Protein AF-A0A1X1QML6-F1 (afdb_monomer_lite)

pLDDT: mean 88.83, std 9.45, range [50.56, 97.69]

Sequence (148 aa):
MTNENVVQMKERSQTNVLIEELLIERKQVWDIYCIVTGINEAKTGKSMEELVREFCQLTVDYISLGHFGVYQRILDGNERRKSVLLSAEEIYPKISKATESVLDFNDKYQELTPLLILNDLANDLSDVGEHLANRIELEDELIGKMLA

Radius of gyration: 17.67 Å; chains: 1; bounding box: 46×25×51 Å

Foldseek 3Di:
DPPVVVVLVVVLVQLVVLVVVLVVLLVVLVVLLCCLLVVDVPPPVDDNLVSLLSNLVSVLVNLCSVVVPNLVCLVVVSDDPPQLVVLSVVLVVLSVVLVVLSVVSSVLSVDDDPVCSVPPVNVSSVVNVVSSVSNVVSVCSNVVVSVD

Structure (mmCIF, N/CA/C/O backbone):
data_AF-A0A1X1QML6-F1
#
_entry.id   AF-A0A1X1QML6-F1
#
loop_
_atom_site.group_PDB
_atom_site.id
_atom_site.type_symbol
_atom_site.label_atom_id
_atom_site.label_alt_id
_atom_site.label_comp_id
_atom_site.label_asym_id
_atom_site.label_entity_id
_atom_site.label_seq_id
_atom_site.pdbx_PDB_ins_code
_atom_site.Cartn_x
_atom_site.Cartn_y
_atom_site.Cartn_z
_atom_site.occupancy
_atom_site.B_iso_or_equiv
_atom_site.auth_seq_id
_atom_site.auth_comp_id
_atom_site.auth_asym_id
_atom_site.auth_atom_id
_atom_site.pdbx_PDB_model_num
ATOM 1 N N . MET A 1 1 ? 27.038 12.461 -28.256 1.00 50.56 1 MET A N 1
ATOM 2 C CA . MET A 1 1 ? 27.060 11.397 -27.223 1.00 50.56 1 MET A CA 1
ATOM 3 C C . MET A 1 1 ? 27.116 11.929 -25.777 1.00 50.56 1 MET A C 1
ATOM 5 O O . MET A 1 1 ? 27.303 11.141 -24.862 1.00 50.56 1 MET A O 1
ATOM 9 N N . THR A 1 2 ? 26.912 13.228 -25.520 1.00 57.78 2 THR A N 1
ATOM 10 C CA . THR A 1 2 ? 27.055 13.820 -24.170 1.00 57.78 2 THR A CA 1
ATOM 11 C C . THR A 1 2 ? 25.732 14.205 -23.501 1.00 57.78 2 THR A C 1
ATOM 13 O O . THR A 1 2 ? 25.649 14.136 -22.284 1.00 57.78 2 THR A O 1
ATOM 16 N N . ASN A 1 3 ? 24.683 14.542 -24.259 1.00 60.50 3 ASN A N 1
ATOM 17 C CA . ASN A 1 3 ? 23.426 15.031 -23.676 1.00 60.50 3 ASN A CA 1
ATOM 18 C C . ASN A 1 3 ? 22.505 13.903 -23.172 1.00 60.50 3 ASN A C 1
ATOM 20 O O . ASN A 1 3 ? 21.945 14.010 -22.089 1.00 60.50 3 ASN A O 1
ATOM 24 N N . GLU A 1 4 ? 22.402 12.792 -23.911 1.00 60.88 4 GLU A N 1
ATOM 25 C CA . GLU A 1 4 ? 21.559 11.643 -23.527 1.00 60.88 4 GLU A CA 1
ATOM 26 C C . GLU A 1 4 ? 22.058 10.949 -22.253 1.00 60.88 4 GLU A C 1
ATOM 28 O O . GLU A 1 4 ? 21.260 10.608 -21.388 1.00 60.88 4 GLU A O 1
ATOM 33 N N . ASN A 1 5 ? 23.379 10.817 -22.090 1.00 61.59 5 ASN A N 1
ATOM 34 C CA . ASN A 1 5 ? 23.973 10.216 -20.892 1.00 61.59 5 ASN A CA 1
ATOM 35 C C . ASN A 1 5 ? 23.724 11.068 -19.634 1.00 61.59 5 ASN A C 1
ATOM 37 O O . ASN A 1 5 ? 23.440 10.526 -18.570 1.00 61.59 5 ASN A O 1
ATOM 41 N N . VAL A 1 6 ? 23.787 12.400 -19.749 1.00 67.50 6 VAL A N 1
ATOM 42 C CA . VAL A 1 6 ? 23.534 13.316 -18.622 1.00 67.50 6 VAL A CA 1
ATOM 43 C C . VAL A 1 6 ? 22.053 13.323 -18.230 1.00 67.50 6 VAL A C 1
ATOM 45 O O . VAL A 1 6 ? 21.739 13.303 -17.040 1.00 67.50 6 VAL A O 1
ATOM 48 N N . VAL A 1 7 ? 21.143 13.304 -19.211 1.00 65.44 7 VAL A N 1
ATOM 49 C CA . VAL A 1 7 ? 19.693 13.198 -18.970 1.00 65.44 7 VAL A CA 1
ATOM 50 C C . VAL A 1 7 ? 19.363 11.879 -18.269 1.00 65.44 7 VAL A C 1
ATOM 52 O O . VAL A 1 7 ? 18.736 11.887 -17.213 1.00 65.44 7 VAL A O 1
ATOM 55 N N . GLN A 1 8 ? 19.902 10.766 -18.767 1.00 64.25 8 GLN A N 1
ATOM 56 C CA . GLN A 1 8 ? 19.672 9.441 -18.196 1.00 64.25 8 GLN A CA 1
ATOM 57 C C . GLN A 1 8 ? 20.219 9.301 -16.764 1.00 64.25 8 GLN A C 1
ATOM 59 O O . GLN A 1 8 ? 19.589 8.675 -15.912 1.00 64.25 8 GLN A O 1
ATOM 64 N N . MET A 1 9 ? 21.380 9.892 -16.462 1.00 66.06 9 MET A N 1
ATOM 65 C CA . MET A 1 9 ? 21.922 9.914 -15.096 1.00 66.06 9 MET A CA 1
ATOM 66 C C . MET A 1 9 ? 21.034 10.715 -14.136 1.00 66.06 9 MET A C 1
ATOM 68 O O . MET A 1 9 ? 20.835 10.301 -12.994 1.00 66.06 9 MET A O 1
ATOM 72 N N . LYS A 1 10 ? 20.472 11.839 -14.596 1.00 70.00 10 LYS A N 1
ATOM 73 C CA . LYS A 1 10 ? 19.565 12.671 -13.798 1.00 70.00 10 LYS A CA 1
ATOM 74 C C . LYS A 1 10 ? 18.241 11.955 -13.519 1.00 70.00 10 LYS A C 1
ATOM 76 O O . LYS A 1 10 ? 17.787 11.965 -12.381 1.00 70.00 10 LYS A O 1
ATOM 81 N N . GLU A 1 11 ? 17.664 11.293 -14.518 1.00 71.12 11 GLU A N 1
ATOM 82 C CA . GLU A 1 11 ? 16.437 10.498 -14.367 1.00 71.12 11 GLU A CA 1
ATOM 83 C C . GLU A 1 11 ? 16.636 9.329 -13.397 1.00 71.12 11 GLU A C 1
ATOM 85 O O . GLU A 1 11 ? 15.827 9.130 -12.495 1.00 71.12 11 GLU A O 1
ATOM 90 N N . ARG A 1 12 ? 17.763 8.611 -13.498 1.00 71.69 12 ARG A N 1
ATOM 91 C CA . ARG A 1 12 ? 18.116 7.544 -12.545 1.00 71.69 12 ARG A CA 1
ATOM 92 C C . ARG A 1 12 ? 18.265 8.060 -11.119 1.00 71.69 12 ARG A C 1
ATOM 94 O O . ARG A 1 12 ? 17.727 7.455 -10.199 1.00 71.69 12 ARG A O 1
ATOM 101 N N . SER A 1 13 ? 18.941 9.194 -10.936 1.00 80.19 13 SER A N 1
ATOM 102 C CA . SER A 1 13 ? 19.066 9.821 -9.617 1.00 80.19 13 SER A CA 1
ATOM 103 C C . SER A 1 13 ? 17.704 10.172 -9.028 1.00 80.19 13 SER A C 1
ATOM 105 O O . SER A 1 13 ? 17.498 9.983 -7.837 1.00 80.19 13 SER A O 1
ATOM 107 N N . GLN A 1 14 ? 16.770 10.660 -9.844 1.00 82.50 14 GLN A N 1
ATOM 108 C CA . GLN A 1 14 ? 15.419 10.946 -9.375 1.00 82.50 14 GLN A CA 1
ATOM 109 C C . GLN A 1 14 ? 14.642 9.665 -9.055 1.00 82.50 14 GLN A C 1
ATOM 111 O O . GLN A 1 14 ? 13.734 9.703 -8.231 1.00 82.50 14 GLN A O 1
ATOM 116 N N . THR A 1 15 ? 14.901 8.551 -9.745 1.00 83.81 15 THR A N 1
ATOM 117 C CA . THR A 1 15 ? 14.185 7.281 -9.506 1.00 83.81 15 THR A CA 1
ATOM 118 C C . THR A 1 15 ? 14.639 6.650 -8.212 1.00 83.81 15 THR A C 1
ATOM 120 O O . THR A 1 15 ? 13.805 6.159 -7.465 1.00 83.81 15 THR A O 1
ATOM 123 N N . ASN A 1 16 ? 15.925 6.764 -7.897 1.00 88.81 16 ASN A N 1
ATOM 124 C CA . ASN A 1 16 ? 16.445 6.328 -6.611 1.00 88.81 16 ASN A CA 1
ATOM 125 C C . ASN A 1 16 ? 15.815 7.112 -5.454 1.00 88.81 16 ASN A C 1
ATOM 127 O O . ASN A 1 16 ? 15.422 6.492 -4.479 1.00 88.81 16 ASN A O 1
ATOM 131 N N . VAL A 1 17 ? 15.626 8.431 -5.596 1.00 91.75 17 VAL A N 1
ATOM 132 C CA . VAL A 1 17 ? 14.930 9.240 -4.575 1.00 91.75 17 VAL A CA 1
ATOM 133 C C . VAL A 1 17 ? 13.493 8.755 -4.360 1.00 91.75 17 VAL A C 1
ATOM 135 O O . VAL A 1 17 ? 13.100 8.533 -3.223 1.00 91.75 17 VAL A O 1
ATOM 138 N N . LEU A 1 18 ? 12.730 8.506 -5.432 1.00 92.19 18 LEU A N 1
ATOM 139 C CA . LEU A 1 18 ? 11.363 7.977 -5.303 1.00 92.19 18 LEU A CA 1
ATOM 140 C C . LEU A 1 18 ? 11.331 6.575 -4.679 1.00 92.19 18 LEU A C 1
ATOM 142 O O . LEU A 1 18 ? 10.421 6.263 -3.922 1.00 92.19 18 LEU A O 1
ATOM 146 N N . ILE A 1 19 ? 12.311 5.722 -4.994 1.00 93.75 19 ILE A N 1
ATOM 147 C CA . ILE A 1 19 ? 12.436 4.395 -4.378 1.00 93.75 19 ILE A CA 1
ATOM 148 C C . ILE A 1 19 ? 12.760 4.531 -2.885 1.00 93.75 19 ILE A C 1
ATOM 150 O O . ILE A 1 19 ? 12.178 3.820 -2.074 1.00 93.75 19 ILE A O 1
ATOM 154 N N . GLU A 1 20 ? 13.660 5.438 -2.506 1.00 95.19 20 GLU A N 1
ATOM 155 C CA . GLU A 1 20 ? 13.981 5.709 -1.101 1.00 95.19 20 GLU A CA 1
ATOM 156 C C . GLU A 1 20 ? 12.748 6.196 -0.329 1.00 95.19 20 GLU A C 1
ATOM 158 O O . GLU A 1 20 ? 12.454 5.665 0.741 1.00 95.19 20 GLU A O 1
ATOM 163 N N . GLU A 1 21 ? 11.991 7.141 -0.892 1.00 95.56 21 GLU A N 1
ATOM 164 C CA . GLU A 1 21 ? 10.726 7.621 -0.322 1.00 95.56 21 GLU A CA 1
ATOM 165 C C . GLU A 1 21 ? 9.703 6.481 -0.191 1.00 95.56 21 GLU A C 1
ATOM 167 O O . GLU A 1 21 ? 9.133 6.289 0.883 1.00 95.56 21 GLU A O 1
ATOM 172 N N . LEU A 1 22 ? 9.551 5.646 -1.227 1.00 96.06 22 LEU A N 1
ATOM 173 C CA . LEU A 1 22 ? 8.640 4.497 -1.216 1.00 96.06 22 LEU A CA 1
ATOM 174 C C . LEU A 1 22 ? 8.987 3.501 -0.103 1.00 96.06 22 LEU A C 1
ATOM 176 O O . LEU A 1 22 ? 8.096 2.993 0.576 1.00 96.06 22 LEU A O 1
ATOM 180 N N . LEU A 1 23 ? 10.276 3.222 0.107 1.00 96.81 23 LEU A N 1
ATOM 181 C CA . LEU A 1 23 ? 10.736 2.320 1.166 1.00 96.81 23 LEU A CA 1
ATOM 182 C C . LEU A 1 23 ? 10.496 2.904 2.567 1.00 96.81 23 LEU A C 1
ATOM 184 O O . LEU A 1 23 ? 10.206 2.152 3.501 1.00 96.81 23 LEU A O 1
ATOM 188 N N . ILE A 1 24 ? 10.594 4.228 2.720 1.00 97.25 24 ILE A N 1
ATOM 189 C CA . ILE A 1 24 ? 10.271 4.922 3.973 1.00 97.25 24 ILE A CA 1
ATOM 190 C C . ILE A 1 24 ? 8.770 4.823 4.261 1.00 97.25 24 ILE A C 1
ATOM 192 O O . ILE A 1 24 ? 8.401 4.392 5.355 1.00 97.25 24 ILE A O 1
ATOM 196 N N . GLU A 1 25 ? 7.914 5.159 3.295 1.00 97.25 25 GLU A N 1
ATOM 197 C CA . GLU A 1 25 ? 6.456 5.092 3.461 1.00 97.25 25 GLU A CA 1
ATOM 198 C C . GLU A 1 25 ? 5.981 3.659 3.711 1.00 97.25 25 GLU A C 1
ATOM 200 O O . GLU A 1 25 ? 5.208 3.412 4.637 1.00 97.25 25 GLU A O 1
ATOM 205 N N . ARG A 1 26 ? 6.525 2.678 2.980 1.00 97.69 26 ARG A N 1
ATOM 206 C CA . ARG A 1 26 ? 6.252 1.254 3.221 1.00 97.69 26 ARG A CA 1
ATOM 207 C C . ARG A 1 26 ? 6.541 0.864 4.665 1.00 97.69 26 ARG A C 1
ATOM 209 O O . ARG A 1 26 ? 5.743 0.171 5.294 1.00 97.69 26 ARG A O 1
ATOM 216 N N . LYS A 1 27 ? 7.692 1.286 5.194 1.00 97.12 27 LYS A N 1
ATOM 217 C CA . LYS A 1 27 ? 8.056 0.994 6.579 1.00 97.12 27 LYS A CA 1
ATOM 218 C C . LYS A 1 27 ? 7.050 1.615 7.546 1.00 97.12 27 LYS A C 1
ATOM 220 O O . LYS A 1 27 ? 6.631 0.941 8.478 1.00 97.12 27 LYS A O 1
ATOM 225 N N . GLN A 1 28 ? 6.639 2.860 7.314 1.00 97.00 28 GLN A N 1
ATOM 226 C CA . GLN A 1 28 ? 5.638 3.526 8.148 1.00 97.00 28 GLN A CA 1
ATOM 227 C C . GLN A 1 28 ? 4.299 2.780 8.133 1.00 97.00 28 GLN A C 1
ATOM 229 O O . GLN A 1 28 ? 3.740 2.544 9.201 1.00 97.00 28 GLN A O 1
ATOM 234 N N . VAL A 1 29 ? 3.832 2.350 6.953 1.00 97.50 29 VAL A N 1
ATOM 235 C CA . VAL A 1 29 ? 2.628 1.514 6.786 1.00 97.50 29 VAL A CA 1
ATOM 236 C C . VAL A 1 29 ? 2.752 0.200 7.556 1.00 97.50 29 VAL A C 1
ATOM 238 O O . VAL A 1 29 ? 1.826 -0.195 8.262 1.00 97.50 29 VAL A O 1
ATOM 241 N N . TRP A 1 30 ? 3.898 -0.476 7.464 1.00 96.56 30 TRP A N 1
ATOM 242 C CA . TRP A 1 30 ? 4.111 -1.739 8.167 1.00 96.56 30 TRP A CA 1
ATOM 243 C C . TRP A 1 30 ? 4.169 -1.567 9.690 1.00 96.56 30 TRP A C 1
ATOM 245 O O . TRP A 1 30 ? 3.594 -2.366 10.435 1.00 96.56 30 TRP A O 1
ATOM 255 N N . ASP A 1 31 ? 4.824 -0.505 10.160 1.00 94.88 31 ASP A N 1
ATOM 256 C CA . ASP A 1 31 ? 4.936 -0.189 11.582 1.00 94.88 31 ASP A CA 1
ATOM 257 C C . ASP A 1 31 ? 3.548 0.086 12.186 1.00 94.88 31 ASP A C 1
ATOM 259 O O . ASP A 1 31 ? 3.204 -0.497 13.218 1.00 94.88 31 ASP A O 1
ATOM 263 N N . ILE A 1 32 ? 2.717 0.911 11.531 1.00 95.62 32 ILE A N 1
ATOM 264 C CA . ILE A 1 32 ? 1.351 1.174 12.006 1.00 95.62 32 ILE A CA 1
ATOM 265 C C . ILE A 1 32 ? 0.466 -0.075 11.894 1.00 95.62 32 ILE A C 1
ATOM 267 O O . ILE A 1 32 ? -0.290 -0.354 12.822 1.00 95.62 32 ILE A O 1
ATOM 271 N N . TYR A 1 33 ? 0.607 -0.883 10.838 1.00 95.81 33 TYR A N 1
ATOM 272 C CA . TYR A 1 33 ? -0.129 -2.140 10.687 1.00 95.81 33 TYR A CA 1
ATOM 273 C C . TYR A 1 33 ? 0.133 -3.088 11.866 1.00 95.81 33 TYR A C 1
ATOM 275 O O . TYR A 1 33 ? -0.805 -3.611 12.471 1.00 95.81 33 TYR A O 1
ATOM 283 N N . CYS A 1 34 ? 1.399 -3.251 12.268 1.00 93.81 34 CYS A N 1
ATOM 284 C CA . CYS A 1 34 ? 1.762 -4.068 13.428 1.00 93.81 34 CYS A CA 1
ATOM 285 C C . CYS A 1 34 ? 1.158 -3.538 14.740 1.00 93.81 34 CYS A C 1
ATOM 287 O O . CYS A 1 34 ? 0.854 -4.323 15.638 1.00 93.81 34 CYS A O 1
ATOM 289 N N . ILE A 1 35 ? 0.989 -2.220 14.871 1.00 93.00 35 ILE A N 1
ATOM 290 C CA . ILE A 1 35 ? 0.375 -1.601 16.052 1.00 93.00 35 ILE A CA 1
ATOM 291 C C . ILE A 1 35 ? -1.141 -1.838 16.056 1.00 93.00 35 ILE A C 1
ATOM 293 O O . ILE A 1 35 ? -1.683 -2.293 17.061 1.00 93.00 35 ILE A O 1
ATOM 297 N N . VAL A 1 36 ? -1.828 -1.570 14.941 1.00 92.31 36 VAL A N 1
ATOM 298 C CA . VAL A 1 36 ? -3.296 -1.688 14.835 1.00 92.31 36 VAL A CA 1
ATOM 299 C C . VAL A 1 36 ? -3.747 -3.146 15.009 1.00 92.31 36 VAL A C 1
ATOM 301 O O . VAL A 1 36 ? -4.768 -3.409 15.639 1.00 92.31 36 VAL A O 1
ATOM 304 N N . THR A 1 37 ? -2.964 -4.106 14.511 1.00 91.44 37 THR A N 1
ATOM 305 C CA . THR A 1 37 ? -3.240 -5.548 14.660 1.00 91.44 37 THR A CA 1
ATOM 306 C C . THR A 1 37 ? -2.869 -6.118 16.032 1.00 91.44 37 THR A C 1
ATOM 308 O O . THR A 1 37 ? -3.197 -7.266 16.328 1.00 91.44 37 THR A O 1
ATOM 311 N N . GLY A 1 38 ? -2.183 -5.348 16.884 1.00 86.62 38 GLY A N 1
ATOM 312 C CA . GLY A 1 38 ? -1.719 -5.809 18.194 1.00 86.62 38 GLY A CA 1
ATOM 313 C C . GLY A 1 38 ? -0.496 -6.733 18.152 1.00 86.62 38 GLY A C 1
ATOM 314 O O . GLY A 1 38 ? -0.150 -7.320 19.173 1.00 86.62 38 GLY A O 1
ATOM 315 N N . ILE A 1 39 ? 0.185 -6.853 17.006 1.00 83.38 39 ILE A N 1
ATOM 316 C CA . ILE A 1 39 ? 1.471 -7.566 16.886 1.00 83.38 39 ILE A CA 1
ATOM 317 C C . ILE A 1 39 ? 2.563 -6.844 17.692 1.00 83.38 39 ILE A C 1
ATOM 319 O O . ILE A 1 39 ? 3.459 -7.479 18.250 1.00 83.38 39 ILE A O 1
ATOM 323 N N . ASN A 1 40 ? 2.487 -5.513 17.763 1.00 80.88 40 ASN A N 1
ATOM 324 C CA . ASN A 1 40 ? 3.405 -4.671 18.516 1.00 80.88 40 ASN A CA 1
ATOM 325 C C . ASN A 1 40 ? 2.652 -3.850 19.575 1.00 80.88 40 ASN A C 1
ATOM 327 O O . ASN A 1 40 ? 1.795 -3.035 19.247 1.00 80.88 40 ASN A O 1
ATOM 331 N N . GLU A 1 41 ? 3.027 -3.999 20.846 1.00 71.56 41 GLU A N 1
ATOM 332 C CA . GLU A 1 41 ? 2.424 -3.286 21.985 1.00 71.56 41 GLU A CA 1
ATOM 333 C C . GLU A 1 41 ? 2.991 -1.865 22.187 1.00 71.56 41 GLU A C 1
ATOM 335 O O . GLU A 1 41 ? 3.097 -1.365 23.315 1.00 71.56 41 GLU A O 1
ATOM 340 N N . ALA A 1 42 ? 3.401 -1.192 21.110 1.00 75.12 42 ALA A N 1
ATOM 341 C CA . ALA A 1 42 ? 3.938 0.157 21.205 1.00 75.12 42 ALA A CA 1
ATOM 342 C C . ALA A 1 42 ? 2.896 1.091 21.845 1.00 75.12 42 ALA A C 1
ATOM 344 O O . ALA A 1 42 ? 1.792 1.280 21.335 1.00 75.12 42 ALA A O 1
ATOM 345 N N . LYS A 1 43 ? 3.249 1.702 22.982 1.00 69.88 43 LYS A N 1
ATOM 346 C CA . LYS A 1 43 ? 2.377 2.663 23.668 1.00 69.88 43 LYS A CA 1
ATOM 347 C C . LYS A 1 43 ? 2.355 3.975 22.891 1.00 69.88 43 LYS A C 1
ATOM 349 O O . LYS A 1 43 ? 3.160 4.864 23.149 1.00 69.88 43 LYS A O 1
ATOM 354 N N . THR A 1 44 ? 1.428 4.090 21.949 1.00 77.94 44 THR A N 1
ATOM 355 C CA . THR A 1 44 ? 1.233 5.302 21.138 1.00 77.94 44 THR A CA 1
ATOM 356 C C . THR A 1 44 ? 0.448 6.386 21.879 1.00 77.94 44 THR A C 1
ATOM 358 O O . THR A 1 44 ? 0.545 7.558 21.532 1.00 77.94 44 THR A O 1
ATOM 361 N N . GLY A 1 45 ? -0.341 6.004 22.893 1.00 82.81 45 GLY A N 1
ATOM 362 C CA . GLY A 1 45 ? -1.301 6.895 23.554 1.00 82.81 45 GLY A CA 1
ATOM 363 C C . GLY A 1 45 ? -2.517 7.251 22.688 1.00 82.81 45 GLY A C 1
ATOM 364 O O . GLY A 1 45 ? -3.355 8.026 23.139 1.00 82.81 45 GLY A O 1
ATOM 365 N N . LYS A 1 46 ? -2.613 6.685 21.477 1.00 87.44 46 LYS A N 1
ATOM 366 C CA . LYS A 1 46 ? -3.708 6.886 20.525 1.00 87.44 46 LYS A CA 1
ATOM 367 C C . LYS A 1 46 ? -4.815 5.858 20.754 1.00 87.44 46 LYS A C 1
ATOM 369 O O . LYS A 1 46 ? -4.551 4.715 21.130 1.00 87.44 46 LYS A O 1
ATOM 374 N N . SER A 1 47 ? -6.053 6.264 20.513 1.00 90.50 47 SER A N 1
ATOM 375 C CA . SER A 1 47 ? -7.203 5.365 20.419 1.00 90.50 47 SER A CA 1
ATOM 376 C C . SER A 1 47 ? -7.108 4.472 19.176 1.00 90.50 47 SER A C 1
ATOM 378 O O . SER A 1 47 ? -6.410 4.793 18.215 1.00 90.50 47 SER A O 1
ATOM 380 N N . MET A 1 48 ? -7.845 3.356 19.168 1.00 90.50 48 MET A N 1
ATOM 381 C CA . MET A 1 48 ? -7.923 2.487 17.987 1.00 90.50 48 MET A CA 1
ATOM 382 C C . MET A 1 48 ? -8.452 3.245 16.758 1.00 90.50 48 MET A C 1
ATOM 384 O O . MET A 1 48 ? -7.951 3.051 15.660 1.00 90.50 48 MET A O 1
ATOM 388 N N . GLU A 1 49 ? -9.403 4.166 16.942 1.00 91.44 49 GLU A N 1
ATOM 389 C CA . GLU A 1 49 ? -9.920 5.012 15.858 1.00 91.44 49 GLU A CA 1
ATOM 390 C C . GLU A 1 49 ? -8.825 5.883 15.231 1.00 91.44 49 GLU A C 1
ATOM 392 O O . GLU A 1 49 ? -8.715 5.955 14.010 1.00 91.44 49 GLU A O 1
ATOM 397 N N . GLU A 1 50 ? -7.987 6.520 16.050 1.00 92.62 50 GLU A N 1
ATOM 398 C CA . GLU A 1 50 ? -6.866 7.331 15.563 1.00 92.62 50 GLU A CA 1
ATOM 399 C C . GLU A 1 50 ? -5.823 6.482 14.830 1.00 92.62 50 GLU A C 1
ATOM 401 O O . GLU A 1 50 ? -5.311 6.909 13.797 1.00 92.62 50 GLU A O 1
ATOM 406 N N . LEU A 1 51 ? -5.536 5.278 15.333 1.00 93.50 51 LEU A N 1
ATOM 407 C CA . LEU A 1 51 ? -4.590 4.354 14.706 1.00 93.50 51 LEU A CA 1
ATOM 408 C C . LEU A 1 51 ? -5.098 3.844 13.352 1.00 93.50 51 LEU A C 1
ATOM 410 O O . LEU A 1 51 ? -4.329 3.793 12.397 1.00 93.50 51 LEU A O 1
ATOM 414 N N . VAL A 1 52 ? -6.389 3.516 13.241 1.00 94.44 52 VAL A N 1
ATOM 415 C CA . VAL A 1 52 ? -6.989 3.097 11.964 1.00 94.44 52 VAL A CA 1
ATOM 416 C C . VAL A 1 52 ? -6.994 4.250 10.961 1.00 94.44 52 VAL A C 1
ATOM 418 O O . VAL A 1 52 ? -6.640 4.041 9.805 1.00 94.44 52 VAL A O 1
ATOM 421 N N . ARG A 1 53 ? -7.313 5.483 11.384 1.00 94.50 53 ARG A N 1
ATOM 422 C CA . ARG A 1 53 ? -7.235 6.659 10.495 1.00 94.50 53 ARG A CA 1
ATOM 423 C C . ARG A 1 53 ? -5.817 6.903 9.987 1.00 94.50 53 ARG A C 1
ATOM 425 O O . ARG A 1 53 ? -5.635 7.178 8.804 1.00 94.50 53 ARG A O 1
ATOM 432 N N . GLU A 1 54 ? -4.826 6.795 10.868 1.00 95.62 54 GLU A N 1
ATOM 433 C CA . GLU A 1 54 ? -3.413 6.920 10.501 1.00 95.62 54 GLU A CA 1
ATOM 434 C C . GLU A 1 54 ? -2.984 5.816 9.530 1.00 95.62 54 GLU A C 1
ATOM 436 O O . GLU A 1 54 ? -2.327 6.106 8.533 1.00 95.62 54 GLU A O 1
ATOM 441 N N . PHE A 1 55 ? -3.410 4.571 9.763 1.00 96.69 55 PHE A N 1
ATOM 442 C CA . PHE A 1 55 ? -3.167 3.468 8.837 1.00 96.69 55 PHE A CA 1
ATOM 443 C C . PHE A 1 55 ? -3.782 3.725 7.458 1.00 96.69 55 PHE A C 1
ATOM 445 O O . PHE A 1 55 ? -3.080 3.582 6.456 1.00 96.69 55 PHE A O 1
ATOM 452 N N . CYS A 1 56 ? -5.043 4.164 7.384 1.00 96.38 56 CYS A N 1
ATOM 453 C CA . CYS A 1 56 ? -5.681 4.517 6.116 1.00 96.38 56 CYS A CA 1
ATOM 454 C C . CYS A 1 56 ? -4.893 5.600 5.369 1.00 96.38 56 CYS A C 1
ATOM 456 O O . CYS A 1 56 ? -4.600 5.436 4.187 1.00 96.38 56 CYS A O 1
ATOM 458 N N . GLN A 1 57 ? -4.509 6.679 6.060 1.00 96.12 57 GLN A N 1
ATOM 459 C CA . GLN A 1 57 ? -3.763 7.779 5.451 1.00 96.12 57 GLN A CA 1
ATOM 460 C C . GLN A 1 57 ? -2.413 7.310 4.897 1.00 96.12 57 GLN A C 1
ATOM 462 O O . GLN A 1 57 ? -2.147 7.480 3.709 1.00 96.12 57 GLN A O 1
ATOM 467 N N . LEU A 1 58 ? -1.598 6.658 5.731 1.00 97.44 58 LEU A N 1
ATOM 468 C CA . LEU A 1 58 ? -0.271 6.189 5.326 1.00 97.44 58 LEU A CA 1
ATOM 469 C C . LEU A 1 58 ? -0.346 5.188 4.171 1.00 97.44 58 LEU A C 1
ATOM 471 O O . LEU A 1 58 ? 0.492 5.212 3.273 1.00 97.44 58 LEU A O 1
ATOM 475 N N . THR A 1 59 ? -1.351 4.311 4.168 1.00 96.94 59 THR A N 1
ATOM 476 C CA . THR A 1 59 ? -1.479 3.303 3.111 1.00 96.94 59 THR A CA 1
ATOM 477 C C . THR A 1 59 ? -1.919 3.933 1.790 1.00 96.94 59 THR A C 1
ATOM 479 O O . THR A 1 59 ? -1.420 3.535 0.738 1.00 96.94 59 THR A O 1
ATOM 482 N N . VAL A 1 60 ? -2.792 4.948 1.822 1.00 96.50 60 VAL A N 1
ATOM 483 C CA . VAL A 1 60 ? -3.176 5.716 0.626 1.00 96.50 60 VAL A CA 1
ATOM 484 C C . VAL A 1 60 ? -1.989 6.489 0.050 1.00 96.50 60 VAL A C 1
ATOM 486 O O . VAL A 1 60 ? -1.787 6.486 -1.168 1.00 96.50 60 VAL A O 1
ATOM 489 N N . ASP A 1 61 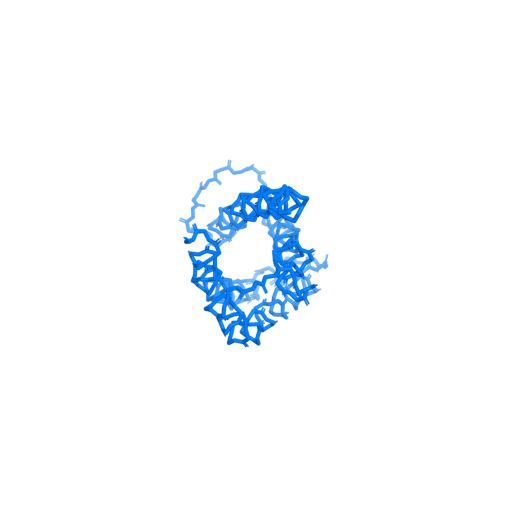? -1.182 7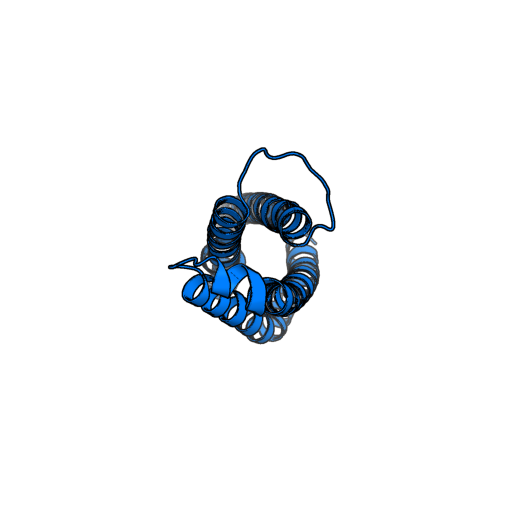.112 0.906 1.00 96.31 61 ASP A N 1
ATOM 490 C CA . ASP A 1 61 ? 0.022 7.829 0.481 1.00 96.31 61 ASP A CA 1
ATOM 491 C C . ASP A 1 61 ? 1.010 6.851 -0.188 1.00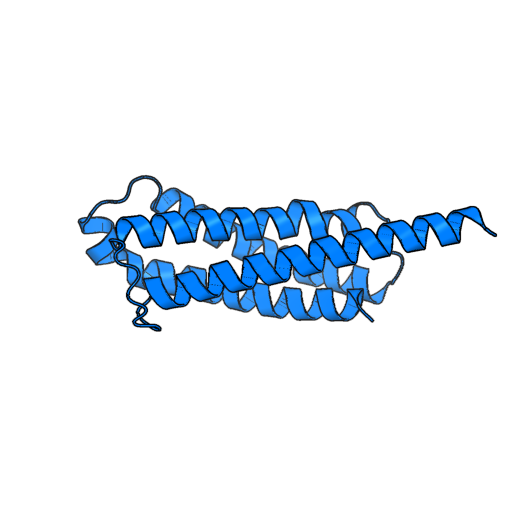 96.31 61 ASP A C 1
ATOM 493 O O . ASP A 1 61 ? 1.375 7.033 -1.353 1.00 96.31 61 ASP A O 1
ATOM 497 N N . TYR A 1 62 ? 1.276 5.710 0.455 1.00 97.12 62 TYR A N 1
ATOM 498 C CA . TYR A 1 62 ? 2.150 4.652 -0.062 1.00 97.12 62 TYR A CA 1
ATOM 499 C C . TYR A 1 62 ? 1.676 4.025 -1.388 1.00 97.12 62 TYR A C 1
ATOM 501 O O . TYR A 1 62 ? 2.484 3.726 -2.278 1.00 97.12 62 TYR A O 1
ATOM 509 N N . ILE A 1 63 ? 0.371 3.776 -1.568 1.00 95.31 63 ILE A N 1
ATOM 510 C CA . ILE A 1 63 ? -0.150 3.298 -2.866 1.00 95.31 63 ILE A CA 1
ATOM 511 C C . ILE A 1 63 ? 0.029 4.371 -3.943 1.00 95.31 63 ILE A C 1
ATOM 513 O O . ILE A 1 63 ? 0.413 4.050 -5.071 1.00 95.31 63 ILE A O 1
ATOM 517 N N . SER A 1 64 ? -0.183 5.637 -3.586 1.00 94.56 64 SER A N 1
ATOM 518 C CA . SER A 1 64 ? -0.120 6.764 -4.512 1.00 94.56 64 SER A CA 1
ATOM 519 C C . SER A 1 64 ? 1.311 7.022 -4.971 1.00 94.56 64 SER A C 1
ATOM 521 O O . SER A 1 64 ? 1.538 7.198 -6.169 1.00 94.56 64 SER A O 1
ATOM 523 N N . LEU A 1 65 ? 2.288 6.968 -4.060 1.00 94.56 65 LEU A N 1
ATOM 524 C C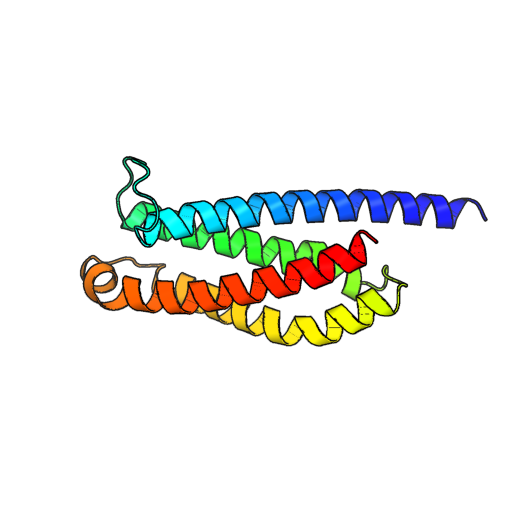A . LEU A 1 65 ? 3.706 7.108 -4.389 1.00 94.56 65 LEU A CA 1
ATOM 525 C C . LEU A 1 65 ? 4.196 5.979 -5.310 1.00 94.56 65 LEU A C 1
ATOM 527 O O . LEU A 1 65 ? 4.959 6.225 -6.250 1.00 94.56 65 LEU A O 1
ATOM 531 N N . GLY A 1 66 ? 3.708 4.753 -5.101 1.00 92.38 66 GLY A N 1
ATOM 532 C CA . GLY A 1 66 ? 3.952 3.634 -6.011 1.00 92.38 66 GLY A CA 1
ATOM 533 C C . GLY A 1 66 ? 3.454 3.934 -7.427 1.00 92.38 66 GLY A C 1
ATOM 534 O O . GLY A 1 66 ? 4.252 3.967 -8.367 1.00 92.38 66 GLY A O 1
ATOM 535 N N . HIS A 1 67 ? 2.150 4.206 -7.573 1.00 91.50 67 HIS A N 1
ATOM 536 C CA . HIS A 1 67 ? 1.490 4.427 -8.869 1.00 91.50 67 HIS A CA 1
ATOM 537 C C . HIS A 1 67 ? 1.995 5.654 -9.615 1.00 91.50 67 HIS A C 1
ATOM 539 O O . HIS A 1 67 ? 2.407 5.542 -10.767 1.00 91.50 67 HIS A O 1
ATOM 545 N N . PHE A 1 68 ? 1.996 6.815 -8.967 1.00 89.56 68 PHE A N 1
ATOM 546 C CA . PHE A 1 68 ? 2.308 8.086 -9.622 1.00 89.56 68 PHE A CA 1
ATOM 547 C C . PHE A 1 68 ? 3.801 8.428 -9.615 1.00 89.56 68 PHE A C 1
ATOM 549 O O . PHE A 1 68 ? 4.222 9.342 -10.324 1.00 89.56 68 PHE A O 1
ATOM 556 N N . GLY A 1 69 ? 4.608 7.706 -8.837 1.00 88.50 69 GLY A N 1
ATOM 557 C CA . GLY A 1 69 ? 6.051 7.899 -8.756 1.00 88.50 69 GLY A CA 1
ATOM 558 C C . GLY A 1 69 ? 6.824 6.812 -9.493 1.00 88.50 69 GLY A C 1
ATOM 559 O O . GLY A 1 69 ? 7.319 7.019 -10.604 1.00 88.50 69 GLY A O 1
ATOM 560 N N . VAL A 1 70 ? 6.980 5.657 -8.846 1.00 87.62 70 VAL A N 1
ATOM 561 C CA . VAL A 1 70 ? 7.897 4.598 -9.301 1.00 87.62 70 VAL A CA 1
ATOM 562 C C . VAL A 1 70 ? 7.388 3.924 -10.575 1.00 87.62 70 VAL A C 1
ATOM 564 O O . VAL A 1 70 ? 8.131 3.791 -11.549 1.00 87.62 70 VAL A O 1
ATOM 567 N N . TYR A 1 71 ? 6.114 3.546 -10.594 1.00 88.62 71 TYR A N 1
ATOM 568 C CA . TYR A 1 71 ? 5.486 2.840 -11.708 1.00 88.62 71 TYR A CA 1
ATOM 569 C C . TYR A 1 71 ? 5.299 3.718 -12.935 1.00 88.62 71 TYR A C 1
ATOM 571 O O . TYR A 1 71 ? 5.662 3.320 -14.047 1.00 88.62 71 TYR A O 1
ATOM 579 N N . GLN A 1 72 ? 4.827 4.948 -12.728 1.00 85.94 72 GLN A N 1
ATOM 580 C CA . GLN A 1 72 ? 4.643 5.912 -13.805 1.00 85.94 72 GLN A CA 1
ATOM 581 C C . GLN A 1 72 ? 5.921 6.094 -14.632 1.00 85.94 72 GLN A C 1
ATOM 583 O O . GLN A 1 72 ? 5.858 6.122 -15.856 1.00 85.94 72 GLN A O 1
ATOM 588 N N . ARG A 1 73 ? 7.106 6.095 -14.007 1.00 81.50 73 ARG A N 1
ATOM 589 C CA . ARG A 1 73 ? 8.375 6.207 -14.747 1.00 81.50 73 ARG A CA 1
ATOM 590 C C . ARG A 1 73 ? 8.672 5.057 -15.696 1.00 81.50 73 ARG A C 1
ATOM 592 O O . ARG A 1 73 ? 9.336 5.271 -16.712 1.00 81.50 73 ARG A O 1
ATOM 599 N N . ILE A 1 74 ? 8.223 3.853 -15.360 1.00 84.62 74 ILE A N 1
ATOM 600 C CA . ILE A 1 74 ? 8.356 2.688 -16.234 1.00 84.62 74 ILE A CA 1
ATOM 601 C C . ILE A 1 74 ? 7.389 2.841 -17.415 1.00 84.62 74 ILE A C 1
ATOM 603 O O . ILE A 1 74 ? 7.776 2.607 -18.559 1.00 84.62 74 ILE A O 1
ATOM 607 N N . LEU A 1 75 ? 6.161 3.291 -17.141 1.00 80.06 75 LEU A N 1
ATOM 608 C CA . LEU A 1 75 ? 5.100 3.481 -18.135 1.00 80.06 75 LEU A CA 1
ATOM 609 C C . LEU A 1 75 ? 5.367 4.650 -19.094 1.00 80.06 75 LEU A C 1
ATOM 611 O O . LEU A 1 75 ? 5.047 4.548 -20.276 1.00 80.06 75 LEU A O 1
ATOM 615 N N . ASP A 1 76 ? 6.019 5.714 -18.625 1.00 81.88 76 ASP A N 1
ATOM 616 C CA . ASP A 1 76 ? 6.392 6.890 -19.425 1.00 81.88 76 ASP A CA 1
ATOM 617 C C . ASP A 1 76 ? 7.466 6.581 -20.490 1.00 81.88 76 ASP A C 1
ATOM 619 O O . ASP A 1 76 ? 7.856 7.455 -21.264 1.00 81.88 76 ASP A O 1
ATOM 623 N N . GLY A 1 77 ? 7.960 5.337 -20.553 1.00 71.50 77 GLY A N 1
ATOM 624 C CA . GLY A 1 77 ? 8.884 4.871 -21.590 1.00 71.50 77 GLY A CA 1
ATOM 625 C C . GLY A 1 77 ? 10.343 5.275 -21.367 1.00 71.50 77 GLY A C 1
ATOM 626 O O . GLY A 1 77 ? 11.181 5.089 -22.253 1.00 71.50 77 GLY A O 1
ATOM 627 N N . ASN A 1 78 ? 10.671 5.797 -20.182 1.00 73.88 78 ASN A N 1
ATOM 628 C CA . ASN A 1 78 ? 12.042 6.165 -19.815 1.00 73.88 78 ASN A CA 1
ATOM 629 C C . ASN A 1 78 ? 12.897 4.939 -19.443 1.00 73.88 78 ASN A C 1
ATOM 631 O O . ASN A 1 78 ? 14.129 5.002 -19.443 1.00 73.88 78 ASN A O 1
ATOM 635 N N . GLU A 1 79 ? 12.262 3.797 -19.169 1.00 83.88 79 GLU A N 1
ATOM 636 C CA . GLU A 1 79 ? 12.946 2.536 -18.902 1.00 83.88 79 GLU A CA 1
ATOM 637 C C . GLU A 1 79 ? 13.198 1.743 -20.194 1.00 83.88 79 GLU A C 1
ATOM 639 O O . GLU A 1 79 ? 12.289 1.456 -20.968 1.00 83.88 79 GLU A O 1
ATOM 644 N N . ARG A 1 80 ? 14.458 1.352 -20.421 1.00 83.81 80 ARG A N 1
ATOM 645 C CA . ARG A 1 80 ? 14.893 0.599 -21.616 1.00 83.81 80 ARG A CA 1
ATOM 646 C C . ARG A 1 80 ? 15.301 -0.838 -21.296 1.00 83.81 80 ARG A C 1
ATOM 648 O O . ARG A 1 80 ? 15.495 -1.645 -22.207 1.00 83.81 80 ARG A O 1
ATOM 655 N N . ARG A 1 81 ? 15.479 -1.174 -20.015 1.00 87.75 81 ARG A N 1
ATOM 656 C CA . ARG A 1 81 ? 15.860 -2.516 -19.571 1.00 87.75 81 ARG A CA 1
ATOM 657 C C . ARG A 1 81 ? 14.669 -3.453 -19.730 1.00 87.75 81 ARG A C 1
ATOM 659 O O . ARG A 1 81 ? 13.702 -3.391 -18.978 1.00 87.75 81 ARG A O 1
ATOM 666 N N . LYS A 1 82 ? 14.778 -4.380 -20.683 1.00 87.38 82 LYS A N 1
ATOM 667 C CA . LYS A 1 82 ? 13.737 -5.378 -20.973 1.00 87.38 82 LYS A CA 1
ATOM 668 C C . LYS A 1 82 ? 13.337 -6.203 -19.743 1.00 87.38 82 LYS A C 1
ATOM 670 O O . LYS A 1 82 ? 12.170 -6.537 -19.602 1.00 87.38 82 LYS A O 1
ATOM 675 N N . SER A 1 83 ? 14.282 -6.507 -18.853 1.00 87.56 83 SER A N 1
ATOM 676 C CA . SER A 1 83 ? 14.009 -7.220 -17.599 1.00 87.56 83 SER A CA 1
ATOM 677 C C . SER A 1 83 ? 13.076 -6.446 -16.665 1.00 87.56 83 SER A C 1
ATOM 679 O O . SER A 1 83 ? 12.207 -7.060 -16.056 1.00 87.56 83 SER A O 1
ATOM 681 N N . VAL A 1 84 ? 13.230 -5.121 -16.570 1.00 88.94 84 VAL A N 1
ATOM 682 C CA . VAL A 1 84 ? 12.370 -4.252 -15.750 1.00 88.94 84 VAL A CA 1
ATOM 683 C C . VAL A 1 84 ? 10.983 -4.144 -16.376 1.00 88.94 84 VAL A C 1
ATOM 685 O O . VAL A 1 84 ? 9.993 -4.328 -15.679 1.00 88.94 84 VAL A O 1
ATOM 688 N N . LEU A 1 85 ? 10.909 -3.930 -17.695 1.00 89.81 85 LEU A N 1
ATOM 689 C CA . LEU A 1 85 ? 9.638 -3.820 -18.420 1.00 89.81 85 LEU A CA 1
ATOM 690 C C . LEU A 1 85 ? 8.788 -5.094 -18.304 1.00 89.81 85 LEU A C 1
ATOM 692 O O . LEU A 1 85 ? 7.626 -5.013 -17.923 1.00 89.81 85 LEU A O 1
ATOM 696 N N . LEU A 1 86 ? 9.382 -6.267 -18.556 1.00 89.19 86 LEU A N 1
ATOM 697 C CA . LEU A 1 86 ? 8.686 -7.553 -18.420 1.00 89.19 86 LEU A CA 1
ATOM 698 C C . LEU A 1 86 ? 8.224 -7.800 -16.981 1.00 89.19 86 LEU A C 1
ATOM 700 O O . LEU A 1 86 ? 7.111 -8.258 -16.757 1.00 89.19 86 LEU A O 1
ATOM 704 N N . SER A 1 87 ? 9.067 -7.458 -16.001 1.00 89.06 87 SER A N 1
ATOM 705 C CA . SER A 1 87 ? 8.690 -7.561 -14.591 1.00 89.06 87 SER A CA 1
ATOM 706 C C . SER A 1 87 ? 7.485 -6.688 -14.270 1.00 89.06 87 SER A C 1
ATOM 708 O O . SER A 1 87 ? 6.575 -7.129 -13.581 1.00 89.06 87 SER A O 1
ATOM 710 N N . ALA A 1 88 ? 7.479 -5.450 -14.760 1.00 89.44 88 ALA A N 1
ATOM 711 C CA . ALA A 1 88 ? 6.404 -4.513 -14.498 1.00 89.44 88 ALA A CA 1
ATOM 712 C C . ALA A 1 88 ? 5.081 -5.010 -15.103 1.00 89.44 88 ALA A C 1
ATOM 714 O O . ALA A 1 88 ? 4.071 -5.018 -14.406 1.00 89.44 88 ALA A O 1
ATOM 715 N N . GLU A 1 89 ? 5.089 -5.512 -16.345 1.00 89.00 89 GLU A N 1
ATOM 716 C CA . GLU A 1 89 ? 3.904 -6.101 -16.995 1.00 89.00 89 GLU A CA 1
ATOM 717 C C . GLU A 1 89 ? 3.269 -7.237 -16.173 1.00 89.00 89 GLU A C 1
ATOM 719 O O . GLU A 1 89 ? 2.045 -7.311 -16.063 1.00 89.00 89 GLU A O 1
ATOM 724 N N . GLU A 1 90 ? 4.081 -8.099 -15.558 1.00 89.06 90 GLU A N 1
ATOM 725 C CA . GLU A 1 90 ? 3.593 -9.205 -14.722 1.00 89.06 90 GLU A CA 1
ATOM 726 C C . GLU A 1 90 ? 3.107 -8.750 -13.337 1.00 89.06 90 GLU A C 1
ATOM 728 O O . GLU A 1 90 ? 2.196 -9.352 -12.754 1.00 89.06 90 GLU A O 1
ATOM 733 N N . ILE A 1 91 ? 3.725 -7.701 -12.794 1.00 90.25 91 ILE A N 1
ATOM 734 C CA . ILE A 1 91 ? 3.480 -7.202 -11.439 1.00 90.25 91 ILE A CA 1
ATOM 735 C C . ILE A 1 91 ? 2.256 -6.280 -11.390 1.00 90.25 91 ILE A C 1
ATOM 737 O O . ILE A 1 91 ? 1.475 -6.366 -10.439 1.00 90.25 91 ILE A O 1
ATOM 741 N N . TYR A 1 92 ? 2.036 -5.448 -12.413 1.00 88.62 92 TYR A N 1
ATOM 742 C CA . TYR A 1 92 ? 0.972 -4.437 -12.421 1.00 88.62 92 TYR A CA 1
ATOM 743 C C . TYR A 1 92 ? -0.417 -4.974 -12.065 1.00 88.62 92 TYR A C 1
ATOM 745 O O . TYR A 1 92 ? -1.026 -4.434 -11.141 1.00 88.62 92 TYR A O 1
ATOM 753 N N . PRO A 1 93 ? -0.919 -6.058 -12.690 1.00 89.44 93 PRO A N 1
ATOM 754 C CA . PRO A 1 93 ? -2.246 -6.577 -12.366 1.00 89.44 93 PRO A CA 1
ATOM 755 C C . PRO A 1 93 ? -2.380 -7.027 -10.907 1.00 89.44 93 PRO A C 1
ATOM 757 O O . PRO A 1 93 ? -3.470 -6.987 -10.341 1.00 89.44 93 PRO A O 1
ATOM 760 N N . LYS A 1 94 ? -1.283 -7.478 -10.288 1.00 88.88 94 LYS A N 1
ATOM 761 C CA . LYS A 1 94 ? -1.271 -7.912 -8.886 1.00 88.88 94 LYS A CA 1
ATOM 762 C C . LYS A 1 94 ? -1.230 -6.713 -7.938 1.00 88.88 94 LYS A C 1
ATOM 764 O O . LYS A 1 94 ? -1.943 -6.712 -6.940 1.00 88.88 94 LYS A O 1
ATOM 769 N N . ILE A 1 95 ? -0.467 -5.674 -8.283 1.00 90.81 95 ILE A N 1
ATOM 770 C CA . ILE A 1 95 ? -0.450 -4.409 -7.537 1.00 90.81 95 ILE A CA 1
ATOM 771 C C . ILE A 1 95 ? -1.813 -3.721 -7.582 1.00 90.81 95 ILE A C 1
ATOM 773 O O . ILE A 1 95 ? -2.264 -3.219 -6.554 1.00 90.81 95 ILE A O 1
ATOM 777 N N . SER A 1 96 ? -2.505 -3.741 -8.725 1.00 91.50 96 SER A N 1
ATOM 778 C CA . SER A 1 96 ? -3.865 -3.200 -8.834 1.00 91.50 96 SER A CA 1
ATOM 779 C C . SER A 1 96 ? -4.825 -3.856 -7.841 1.00 91.50 96 SER A C 1
ATOM 781 O O . SER A 1 96 ? -5.531 -3.139 -7.145 1.00 91.50 96 SER A O 1
ATOM 783 N N . LYS A 1 97 ? -4.777 -5.184 -7.668 1.00 91.81 97 LYS A N 1
ATOM 784 C CA . LYS A 1 97 ? -5.615 -5.879 -6.671 1.00 91.81 97 LYS A CA 1
ATOM 785 C C . LYS A 1 97 ? -5.343 -5.419 -5.239 1.00 91.81 97 LYS A C 1
ATOM 787 O O . LYS A 1 97 ? -6.273 -5.200 -4.475 1.00 91.81 97 LYS A O 1
ATOM 792 N N . ALA A 1 98 ? -4.071 -5.260 -4.873 1.00 91.88 98 ALA A N 1
ATOM 793 C CA . ALA A 1 98 ? -3.719 -4.749 -3.549 1.00 91.88 98 ALA A CA 1
ATOM 794 C C . ALA A 1 98 ? -4.151 -3.285 -3.366 1.00 91.88 98 ALA A C 1
ATOM 796 O O . ALA A 1 98 ? -4.542 -2.884 -2.278 1.00 91.88 98 ALA A O 1
ATOM 797 N N . THR A 1 99 ? -4.111 -2.498 -4.442 1.00 94.69 99 THR A N 1
ATOM 798 C CA . THR A 1 99 ? -4.590 -1.110 -4.450 1.00 94.69 99 THR A CA 1
ATOM 799 C C . THR A 1 99 ? -6.094 -1.058 -4.199 1.00 94.69 99 THR A C 1
ATOM 801 O O . THR A 1 99 ? -6.530 -0.292 -3.350 1.00 94.69 99 THR A O 1
ATOM 804 N N . GLU A 1 100 ? -6.871 -1.895 -4.889 1.00 95.94 100 GLU A N 1
ATOM 805 C CA . GLU A 1 100 ? -8.321 -2.012 -4.696 1.00 95.94 100 GLU A CA 1
ATOM 806 C C . GLU A 1 100 ? -8.659 -2.390 -3.249 1.00 95.94 100 GLU A C 1
ATOM 808 O O . GLU A 1 100 ? -9.414 -1.670 -2.609 1.00 95.94 100 GLU A O 1
ATOM 813 N N . SER A 1 101 ? -8.011 -3.418 -2.686 1.00 95.81 101 SER A N 1
ATOM 814 C CA . SER A 1 101 ? -8.222 -3.820 -1.284 1.00 95.81 101 SER A CA 1
ATOM 815 C C . SER A 1 101 ? -7.938 -2.685 -0.287 1.00 95.81 101 SER A C 1
ATOM 817 O O . SER A 1 101 ? -8.714 -2.461 0.641 1.00 95.81 101 SER A O 1
ATOM 819 N N . VAL A 1 102 ? -6.869 -1.904 -0.495 1.00 95.75 102 VAL A N 1
ATOM 820 C CA . VAL A 1 102 ? -6.573 -0.737 0.355 1.00 95.75 102 VAL A CA 1
ATOM 821 C C . VAL A 1 102 ? -7.634 0.354 0.218 1.00 95.75 102 VAL A C 1
ATOM 823 O O . VAL A 1 102 ? -8.002 0.968 1.219 1.00 95.75 102 VAL A O 1
ATOM 826 N N . LEU A 1 103 ? -8.103 0.631 -1.000 1.00 96.38 103 LEU A N 1
ATOM 827 C CA . LEU A 1 103 ? -9.135 1.641 -1.232 1.00 96.38 103 LEU A CA 1
ATOM 828 C C . LEU A 1 103 ? -10.469 1.215 -0.615 1.00 96.38 103 LEU A C 1
ATOM 830 O O . LEU A 1 103 ? -11.075 2.013 0.094 1.00 96.38 103 LEU A O 1
ATOM 834 N N . ASP A 1 104 ? -10.863 -0.047 -0.784 1.00 96.50 104 A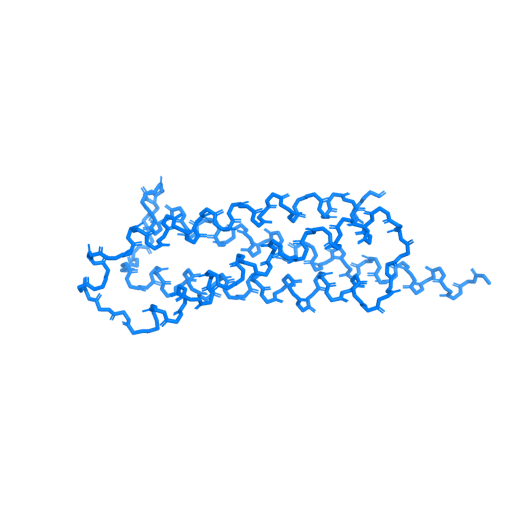SP A N 1
ATOM 835 C CA . ASP A 1 104 ? -12.068 -0.617 -0.179 1.00 96.50 104 ASP A CA 1
ATOM 836 C C . ASP A 1 104 ? -11.998 -0.566 1.356 1.00 96.50 104 ASP A C 1
ATOM 838 O O . ASP A 1 104 ? -12.970 -0.191 2.019 1.00 96.50 104 ASP A O 1
ATOM 842 N N . PHE A 1 105 ? -10.832 -0.886 1.932 1.00 96.38 105 PHE A N 1
ATOM 843 C CA . PHE A 1 105 ? -10.586 -0.729 3.364 1.00 96.38 105 PHE A CA 1
ATOM 844 C C . PHE A 1 105 ? -10.740 0.738 3.780 1.00 96.38 105 PHE A C 1
ATOM 846 O O . PHE A 1 105 ? -11.504 1.052 4.691 1.00 96.38 105 PHE A O 1
ATOM 853 N N . ASN A 1 106 ? -10.055 1.657 3.100 1.00 95.44 106 ASN A N 1
ATOM 854 C CA . ASN A 1 106 ? -10.121 3.076 3.427 1.00 95.44 106 ASN A CA 1
ATOM 855 C C . ASN A 1 106 ? -11.564 3.604 3.373 1.00 95.44 106 ASN A C 1
ATOM 857 O O . ASN A 1 106 ? -12.006 4.258 4.317 1.00 95.44 106 ASN A O 1
ATOM 861 N N . ASP A 1 107 ? -12.319 3.255 2.330 1.00 95.06 107 ASP A N 1
ATOM 862 C CA . ASP A 1 107 ? -13.715 3.656 2.152 1.00 95.06 107 ASP A CA 1
ATOM 863 C C . ASP A 1 107 ? -14.622 3.110 3.263 1.00 95.06 107 ASP A C 1
ATOM 865 O O . ASP A 1 107 ? -15.422 3.860 3.829 1.00 95.06 107 ASP A O 1
ATOM 869 N N . LYS A 1 108 ? -14.449 1.841 3.658 1.00 94.62 108 LYS A N 1
ATOM 870 C CA . LYS A 1 108 ? -15.184 1.232 4.782 1.00 94.62 108 LYS A CA 1
ATOM 871 C C . LYS A 1 108 ? -14.917 1.944 6.113 1.00 94.62 108 LYS A C 1
ATOM 873 O O . LYS A 1 108 ? -15.815 2.024 6.951 1.00 94.62 108 LYS A O 1
ATOM 878 N N . TYR A 1 109 ? -13.710 2.475 6.305 1.00 94.50 109 TYR A N 1
ATOM 879 C CA . TYR A 1 109 ? -13.258 3.083 7.560 1.00 94.50 109 TYR A CA 1
ATOM 880 C C . TYR A 1 109 ? -13.241 4.624 7.562 1.00 94.50 109 TYR A C 1
ATOM 882 O O . TYR A 1 109 ? -12.750 5.226 8.522 1.00 94.50 109 TYR A O 1
ATOM 890 N N . GLN A 1 110 ? -13.835 5.294 6.563 1.00 89.88 110 GLN A N 1
ATOM 891 C CA . GLN A 1 110 ? -13.997 6.760 6.575 1.00 89.88 110 GLN A CA 1
ATOM 892 C C . GLN A 1 110 ? -14.806 7.232 7.799 1.00 89.88 110 GLN A C 1
ATOM 894 O O . GLN A 1 110 ? -14.408 8.164 8.518 1.00 89.88 110 GLN A O 1
ATOM 899 N N . GLU A 1 111 ? -15.911 6.534 8.077 1.00 88.81 111 GLU A N 1
ATOM 900 C CA . GLU A 1 111 ? -16.801 6.757 9.219 1.00 88.81 111 GLU A CA 1
ATOM 901 C C . GLU A 1 111 ? -16.665 5.629 10.252 1.00 88.81 111 GLU A C 1
ATOM 903 O O . GLU A 1 111 ? -17.465 4.697 10.330 1.00 88.81 111 GLU A O 1
ATOM 908 N N . LEU A 1 112 ? -15.622 5.721 11.076 1.00 86.94 112 LEU A N 1
ATOM 909 C CA . LEU A 1 112 ? -15.390 4.787 12.176 1.00 86.94 112 LEU A CA 1
ATOM 910 C C . LEU A 1 112 ? -16.526 4.821 13.205 1.00 86.94 112 LEU A C 1
ATOM 912 O O . LEU A 1 112 ? -16.891 5.878 13.722 1.00 86.94 112 LEU A O 1
ATOM 916 N N . THR A 1 113 ? -17.029 3.636 13.554 1.00 88.44 113 THR A N 1
ATOM 917 C CA . THR A 1 113 ? -17.936 3.440 14.689 1.00 88.44 113 THR A CA 1
ATOM 918 C C . THR A 1 113 ? -17.395 2.346 15.612 1.00 88.44 113 THR A C 1
ATOM 920 O O . THR A 1 113 ? -16.755 1.405 15.133 1.00 88.44 113 THR A O 1
ATOM 923 N N . PRO A 1 114 ? -17.693 2.387 16.925 1.00 85.94 114 PRO A N 1
ATOM 924 C CA . PRO A 1 114 ? -17.249 1.343 17.849 1.00 85.94 114 PRO A CA 1
ATOM 925 C C . PRO A 1 114 ? -17.724 -0.066 17.463 1.00 85.94 114 PRO A C 1
ATOM 927 O O . PRO A 1 114 ? -17.015 -1.039 17.702 1.00 85.94 114 PRO A O 1
ATOM 930 N N . LEU A 1 115 ? -18.909 -0.186 16.850 1.00 87.12 115 LEU A N 1
ATOM 931 C CA . LEU A 1 115 ? -19.451 -1.469 16.389 1.00 87.12 115 LEU A CA 1
ATOM 932 C C . LEU A 1 115 ? -18.687 -2.022 15.183 1.00 87.12 115 LEU A C 1
ATOM 934 O O . LEU A 1 115 ? -18.432 -3.222 15.144 1.00 87.12 115 LEU A O 1
ATOM 938 N N . LEU A 1 116 ? -18.311 -1.162 14.234 1.00 87.81 116 LEU A N 1
ATOM 939 C CA . LEU A 1 116 ? -17.495 -1.545 13.080 1.00 87.81 116 LEU A CA 1
ATOM 940 C C . LEU A 1 116 ? -16.120 -2.055 13.540 1.00 87.81 116 LEU A C 1
ATOM 942 O O . LEU A 1 116 ? -15.684 -3.133 13.145 1.00 87.81 116 LEU A O 1
ATOM 946 N N . ILE A 1 117 ? -15.480 -1.322 14.457 1.00 87.25 117 ILE A N 1
ATOM 947 C CA . ILE A 1 117 ? -14.180 -1.704 15.027 1.00 87.25 117 ILE A CA 1
ATOM 948 C C . ILE A 1 117 ? -14.261 -3.045 15.761 1.00 87.25 117 ILE A C 1
ATOM 950 O O . ILE A 1 117 ? -13.373 -3.881 15.625 1.00 87.25 117 ILE A O 1
ATOM 954 N N . LEU A 1 118 ? -15.318 -3.258 16.547 1.00 86.31 118 LEU A N 1
ATOM 955 C CA . LEU A 1 118 ? -15.464 -4.469 17.350 1.00 86.31 118 LEU A CA 1
ATOM 956 C C . LEU A 1 118 ? -15.715 -5.725 16.502 1.00 86.31 118 LEU A C 1
ATOM 958 O O . LEU A 1 118 ? -15.243 -6.799 16.870 1.00 86.31 118 LEU A O 1
ATOM 962 N N . ASN A 1 119 ? -16.479 -5.604 15.414 1.00 90.19 119 ASN A N 1
ATOM 963 C CA . ASN A 1 119 ? -16.973 -6.764 14.669 1.00 90.19 119 ASN A CA 1
ATOM 964 C C . ASN A 1 119 ? -16.149 -7.088 13.417 1.00 90.19 119 ASN A C 1
ATOM 966 O O . ASN A 1 119 ? -15.978 -8.265 13.104 1.00 90.19 119 ASN A O 1
ATOM 970 N N . ASP A 1 120 ? -15.646 -6.071 12.714 1.00 93.62 120 ASP A N 1
ATOM 971 C CA . ASP A 1 120 ? -15.142 -6.239 11.346 1.00 93.62 120 ASP A CA 1
ATOM 972 C C . ASP A 1 120 ? -13.633 -5.980 11.217 1.00 93.62 120 ASP A C 1
ATOM 974 O O . ASP A 1 120 ? -12.959 -6.657 10.439 1.00 93.62 120 ASP A O 1
ATOM 978 N N . LEU A 1 121 ? -13.077 -5.077 12.035 1.00 93.94 121 LEU A N 1
ATOM 979 C CA . LEU A 1 121 ? -11.704 -4.577 11.879 1.00 93.94 121 LEU A CA 1
ATOM 980 C C . LEU A 1 121 ? -10.637 -5.665 11.854 1.00 93.94 121 LEU A C 1
ATOM 982 O O . LEU A 1 121 ? -9.737 -5.605 11.025 1.00 93.94 121 LEU A O 1
ATOM 986 N N . ALA A 1 122 ? -10.725 -6.671 12.721 1.00 93.81 122 ALA A N 1
ATOM 987 C CA . ALA A 1 122 ? -9.726 -7.736 12.749 1.00 93.81 122 ALA A CA 1
ATOM 988 C C . ALA A 1 122 ? -9.690 -8.542 11.437 1.00 93.81 122 ALA A C 1
ATOM 990 O O . ALA A 1 122 ? -8.610 -8.875 10.950 1.00 93.81 122 ALA A O 1
ATOM 991 N N . ASN A 1 123 ? -10.859 -8.831 10.856 1.00 95.44 123 ASN A N 1
ATOM 992 C CA . ASN A 1 123 ? -10.951 -9.581 9.603 1.00 95.44 123 ASN A CA 1
ATOM 993 C C . ASN A 1 123 ? -10.487 -8.722 8.424 1.00 95.44 123 ASN A C 1
ATOM 995 O O . ASN A 1 123 ? -9.700 -9.188 7.606 1.00 95.44 123 ASN A O 1
ATOM 999 N N . ASP A 1 124 ? -10.916 -7.460 8.378 1.00 96.50 124 ASP A N 1
ATOM 1000 C CA . ASP A 1 124 ? -10.528 -6.546 7.303 1.00 96.50 124 ASP A CA 1
ATOM 1001 C C . ASP A 1 124 ? -9.025 -6.230 7.334 1.00 96.50 124 ASP A C 1
ATOM 1003 O O . ASP A 1 124 ? -8.390 -6.154 6.286 1.00 96.50 124 ASP A O 1
ATOM 1007 N N . LEU A 1 125 ? -8.433 -6.086 8.529 1.00 96.06 125 LEU A N 1
ATOM 1008 C CA . LEU A 1 125 ? -6.984 -5.923 8.688 1.00 96.06 125 LEU A CA 1
ATOM 1009 C C . LEU A 1 125 ? -6.221 -7.156 8.207 1.00 96.06 125 LEU A C 1
ATOM 1011 O O . LEU A 1 125 ? -5.169 -7.015 7.594 1.00 96.06 125 LEU A O 1
ATOM 1015 N N . SER A 1 126 ? -6.740 -8.357 8.469 1.00 96.12 126 SER A N 1
ATOM 1016 C CA . SER A 1 126 ? -6.118 -9.585 7.976 1.00 96.12 126 SER A CA 1
ATOM 1017 C C . SER A 1 126 ? -6.100 -9.628 6.446 1.00 96.12 126 SER A C 1
ATOM 1019 O O . SER A 1 126 ? -5.074 -9.978 5.867 1.00 96.12 126 SER A O 1
ATOM 1021 N N . ASP A 1 127 ? -7.209 -9.259 5.802 1.00 96.38 127 ASP A N 1
ATOM 1022 C CA . ASP A 1 127 ? -7.344 -9.259 4.341 1.00 96.38 127 ASP A CA 1
ATOM 1023 C C . ASP A 1 127 ? -6.438 -8.205 3.683 1.00 96.38 127 ASP A C 1
ATOM 1025 O O . ASP A 1 127 ? -5.578 -8.530 2.859 1.00 96.38 127 ASP A O 1
ATOM 1029 N N . VAL A 1 128 ? -6.530 -6.943 4.123 1.00 96.75 128 VAL A N 1
ATOM 1030 C CA . VAL A 1 128 ? -5.679 -5.867 3.587 1.00 96.75 128 VAL A CA 1
ATOM 1031 C C . VAL A 1 128 ? -4.196 -6.125 3.878 1.00 96.75 128 VAL A C 1
ATOM 1033 O O . VAL A 1 128 ? -3.335 -5.804 3.060 1.00 96.75 128 VAL A O 1
ATOM 1036 N N . GLY A 1 129 ? -3.876 -6.752 5.013 1.00 95.88 129 GLY A N 1
ATOM 1037 C CA . GLY A 1 129 ? -2.518 -7.133 5.385 1.00 95.88 129 GLY A CA 1
ATOM 1038 C C . GLY A 1 129 ? -1.907 -8.169 4.445 1.00 95.88 129 GLY A C 1
ATOM 1039 O O . GLY A 1 129 ? -0.751 -8.022 4.044 1.00 95.88 129 GLY A O 1
ATOM 1040 N N . GLU A 1 130 ? -2.677 -9.181 4.037 1.00 96.25 130 GLU A N 1
ATOM 1041 C CA . GLU A 1 130 ? -2.250 -10.159 3.030 1.00 96.25 130 GLU A CA 1
ATOM 1042 C C . GLU A 1 130 ? -1.989 -9.479 1.679 1.00 96.25 130 GLU A C 1
ATOM 1044 O O . GLU A 1 130 ? -0.965 -9.717 1.029 1.00 96.25 130 GLU A O 1
ATOM 1049 N N . HIS A 1 131 ? -2.878 -8.575 1.270 1.00 96.38 131 HIS A N 1
ATOM 1050 C CA . HIS A 1 131 ? -2.708 -7.796 0.049 1.00 96.38 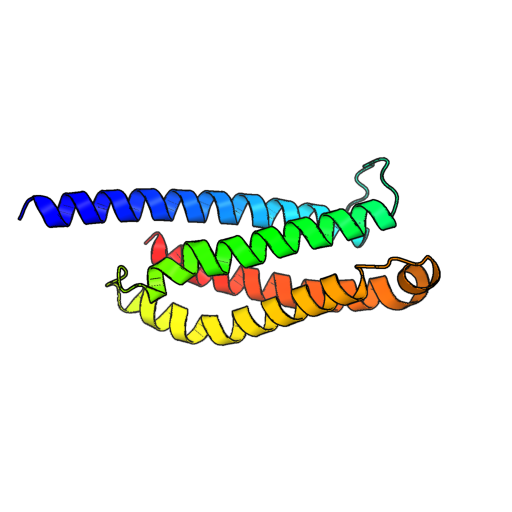131 HIS A CA 1
ATOM 1051 C C . HIS A 1 131 ? -1.472 -6.887 0.086 1.00 96.38 131 HIS A C 1
ATOM 1053 O O . HIS A 1 131 ? -0.732 -6.820 -0.902 1.00 96.38 131 HIS A O 1
ATOM 1059 N N . LEU A 1 132 ? -1.205 -6.231 1.218 1.00 96.44 132 LEU A N 1
ATOM 1060 C CA . LEU A 1 132 ? -0.012 -5.408 1.414 1.00 96.44 132 LEU A CA 1
ATOM 1061 C C . LEU A 1 132 ? 1.268 -6.245 1.405 1.00 96.44 132 LEU A C 1
ATOM 1063 O O . LEU A 1 132 ? 2.223 -5.860 0.736 1.00 96.44 132 LEU A O 1
ATOM 1067 N N . ALA A 1 133 ? 1.289 -7.396 2.079 1.00 95.56 133 ALA A N 1
ATOM 1068 C CA . ALA A 1 133 ? 2.447 -8.288 2.085 1.00 95.56 133 ALA A CA 1
ATOM 1069 C C . ALA A 1 133 ? 2.792 -8.768 0.666 1.00 95.56 133 ALA A C 1
ATOM 1071 O O . ALA A 1 133 ? 3.923 -8.599 0.210 1.00 95.56 133 ALA A O 1
ATOM 1072 N N . ASN A 1 134 ? 1.790 -9.253 -0.075 1.00 95.19 134 ASN A N 1
ATOM 1073 C CA . ASN A 1 134 ? 1.954 -9.653 -1.473 1.00 95.19 134 ASN A CA 1
ATOM 1074 C C . ASN A 1 134 ? 2.464 -8.496 -2.343 1.00 95.19 134 ASN A C 1
ATOM 1076 O O . ASN A 1 134 ? 3.327 -8.685 -3.200 1.00 95.19 134 ASN A O 1
ATOM 1080 N N . ARG A 1 135 ? 1.945 -7.280 -2.133 1.00 95.56 135 ARG A N 1
ATOM 1081 C CA . ARG A 1 135 ? 2.422 -6.092 -2.843 1.00 95.56 135 ARG A CA 1
ATOM 1082 C C . ARG A 1 135 ? 3.891 -5.807 -2.541 1.00 95.56 135 ARG A C 1
ATOM 1084 O O . ARG A 1 135 ? 4.639 -5.550 -3.478 1.00 95.56 135 ARG A O 1
ATOM 1091 N N . ILE A 1 136 ? 4.303 -5.860 -1.277 1.00 95.75 136 ILE A N 1
ATOM 1092 C CA . ILE A 1 136 ? 5.686 -5.592 -0.861 1.00 95.75 136 ILE A CA 1
ATOM 1093 C C . ILE A 1 136 ? 6.660 -6.558 -1.544 1.00 95.75 136 ILE A C 1
ATOM 1095 O O . ILE A 1 136 ? 7.671 -6.110 -2.079 1.00 95.75 136 ILE A O 1
ATOM 1099 N N . GLU A 1 137 ? 6.337 -7.851 -1.602 1.00 95.88 137 GLU A N 1
ATOM 1100 C CA . GLU A 1 137 ? 7.186 -8.849 -2.270 1.00 95.88 137 GLU A CA 1
ATOM 1101 C C . GLU A 1 137 ? 7.363 -8.559 -3.767 1.00 95.88 137 GLU A C 1
ATOM 1103 O O . GLU A 1 137 ? 8.470 -8.629 -4.306 1.00 95.88 137 GLU A O 1
ATOM 1108 N N . LEU A 1 138 ? 6.276 -8.187 -4.446 1.00 94.75 138 LEU A N 1
ATOM 1109 C CA . LEU A 1 138 ? 6.315 -7.818 -5.860 1.00 94.75 138 LEU A CA 1
ATOM 1110 C C . LEU A 1 138 ? 7.119 -6.532 -6.083 1.00 94.75 138 LEU A C 1
ATOM 1112 O O . LEU A 1 138 ? 7.878 -6.419 -7.047 1.00 94.75 138 LEU A O 1
ATOM 1116 N N . GLU A 1 139 ? 6.971 -5.558 -5.189 1.00 95.12 139 GLU A N 1
ATOM 1117 C CA . GLU A 1 139 ? 7.755 -4.331 -5.234 1.00 95.12 139 GLU A CA 1
ATOM 1118 C C . GLU A 1 139 ? 9.245 -4.589 -5.034 1.00 95.12 139 GLU A C 1
ATOM 1120 O O . GLU A 1 139 ? 10.051 -3.989 -5.740 1.00 95.12 139 GLU A O 1
ATOM 1125 N N . ASP A 1 140 ? 9.622 -5.487 -4.125 1.00 94.94 140 ASP A N 1
ATOM 1126 C CA . ASP A 1 140 ? 11.020 -5.863 -3.908 1.00 94.94 140 ASP A CA 1
ATOM 1127 C C . ASP A 1 140 ? 11.640 -6.500 -5.155 1.00 94.94 140 ASP A C 1
ATOM 1129 O O . ASP A 1 140 ? 12.773 -6.170 -5.521 1.00 94.94 140 ASP A O 1
ATOM 1133 N N . GLU A 1 141 ? 10.890 -7.348 -5.865 1.00 93.31 141 GLU A N 1
ATOM 1134 C CA . GLU A 1 141 ? 11.334 -7.907 -7.143 1.00 93.31 141 GLU A CA 1
ATOM 1135 C C . GLU A 1 141 ? 11.582 -6.804 -8.185 1.00 93.31 141 GLU A C 1
ATOM 1137 O O . GLU A 1 141 ? 12.626 -6.783 -8.852 1.00 93.31 141 GLU A O 1
ATOM 1142 N N . LEU A 1 142 ? 10.637 -5.870 -8.323 1.00 92.25 142 LEU A N 1
ATOM 1143 C CA . LEU A 1 142 ? 10.740 -4.786 -9.294 1.00 92.25 142 LEU A CA 1
ATOM 1144 C C . LEU A 1 142 ? 11.885 -3.827 -8.952 1.00 92.25 142 LEU A C 1
ATOM 1146 O O . LEU A 1 142 ? 12.727 -3.545 -9.808 1.00 92.25 142 LEU A O 1
ATOM 1150 N N . ILE A 1 143 ? 11.949 -3.360 -7.705 1.00 92.31 143 ILE A N 1
ATOM 1151 C CA . ILE A 1 143 ? 12.985 -2.445 -7.210 1.00 92.31 143 ILE A CA 1
ATOM 1152 C C . ILE A 1 143 ? 14.364 -3.089 -7.353 1.00 92.31 143 ILE A C 1
ATOM 1154 O O . ILE A 1 143 ? 15.292 -2.438 -7.835 1.00 92.31 143 ILE A O 1
ATOM 1158 N N . GLY A 1 144 ? 14.499 -4.380 -7.034 1.00 92.31 144 GLY A N 1
ATOM 1159 C CA . GLY A 1 144 ? 15.742 -5.122 -7.231 1.00 92.31 144 GLY A CA 1
ATOM 1160 C C . GLY A 1 144 ? 16.230 -5.072 -8.681 1.00 92.31 144 GLY A C 1
ATOM 1161 O O . GLY A 1 144 ? 17.408 -4.820 -8.932 1.00 92.31 144 GLY A O 1
ATOM 1162 N N . LYS A 1 145 ? 15.324 -5.219 -9.657 1.00 90.44 145 LYS A N 1
ATOM 1163 C CA . LYS A 1 145 ? 15.654 -5.083 -11.088 1.00 90.44 145 LYS A CA 1
ATOM 1164 C C . LYS A 1 145 ? 15.940 -3.635 -11.497 1.00 90.44 145 LYS A C 1
ATOM 1166 O O . LYS A 1 145 ? 16.722 -3.413 -12.420 1.00 90.44 145 LYS A O 1
ATOM 1171 N N . MET A 1 146 ? 15.315 -2.653 -10.848 1.00 88.19 146 MET A N 1
ATOM 1172 C CA . MET A 1 146 ? 15.537 -1.231 -11.126 1.00 88.19 146 MET A CA 1
ATOM 1173 C C . MET A 1 146 ? 16.882 -0.724 -10.596 1.00 88.19 146 MET A C 1
ATOM 1175 O O . MET A 1 146 ? 17.463 0.170 -11.219 1.00 88.19 146 MET A O 1
ATOM 1179 N N . LEU A 1 147 ? 17.377 -1.294 -9.496 1.00 87.12 147 LEU A N 1
ATOM 1180 C CA . LEU A 1 147 ? 18.649 -0.932 -8.863 1.00 87.12 147 LEU A CA 1
ATOM 1181 C C . LEU A 1 147 ? 19.854 -1.745 -9.371 1.00 87.12 147 LEU A C 1
ATOM 1183 O O . LEU A 1 147 ? 20.990 -1.338 -9.127 1.00 87.12 147 LEU A O 1
ATOM 1187 N N . ALA A 1 148 ? 19.615 -2.854 -10.078 1.00 81.00 148 ALA A N 1
ATOM 1188 C CA . ALA A 1 148 ? 20.637 -3.650 -10.765 1.00 81.00 148 ALA A CA 1
ATOM 1189 C C . ALA A 1 148 ? 21.182 -2.962 -12.032 1.00 81.00 148 ALA A C 1
ATOM 1191 O O . ALA A 1 148 ? 22.414 -3.046 -12.244 1.00 81.00 148 ALA A O 1
#

Secondary structure (DSSP, 8-state):
--HHHHHHHHHHHHHHHHHHHHHHHHHHHHHHHHHHTTSS-------HHHHHHHHHHHHHHHHHHIIIIIIHHHHTT----HHHHHHHHHHHHHHHHHHHHHHHHHHHTSS--HHHHHHTHHHHHHHHHHHHHHHHHHHHHHHHHHH-